Protein AF-A0A2S2CMK6-F1 (afdb_monomer_lite)

Radius of gyration: 18.96 Å; chains: 1; bounding box: 38×42×47 Å

Sequence (183 aa):
MLAEAFKRPALDGAEDALVLTSVFPCDSRPSQGEDAVATAPWASEWLRHAVAAARKQPALRVAQDVRTFADYMIEVVLLMDRHGHFQDDRDRQRVDALLERADKHRSAPSRAAAAERLLAAAGSPDAGRSDALAEALRPMRGDDSVVPALLGLAALPEGKRRARLHGMGMALLATSASGALNG

Structure (mmCIF, N/CA/C/O backbone):
data_AF-A0A2S2CMK6-F1
#
_entry.id   AF-A0A2S2CMK6-F1
#
loop_
_atom_site.group_PDB
_atom_site.id
_atom_site.type_symbol
_atom_site.label_atom_id
_atom_site.label_alt_id
_atom_site.label_comp_id
_atom_site.label_asym_id
_atom_site.label_entity_id
_atom_site.label_seq_id
_atom_site.pdbx_PDB_ins_code
_atom_site.Cartn_x
_atom_site.Cartn_y
_atom_site.Cartn_z
_atom_site.occupancy
_atom_site.B_iso_or_equiv
_atom_site.auth_seq_id
_atom_site.auth_comp_id
_atom_site.auth_asym_id
_atom_site.auth_atom_id
_atom_site.pdbx_PDB_model_num
ATOM 1 N N . MET A 1 1 ? -5.498 12.133 -9.314 1.00 57.41 1 MET A N 1
ATOM 2 C CA . MET A 1 1 ? -4.256 11.426 -8.929 1.00 57.41 1 MET A CA 1
ATOM 3 C C . MET A 1 1 ? -4.481 9.917 -8.924 1.00 57.41 1 MET A C 1
ATOM 5 O O . MET A 1 1 ? -3.927 9.252 -9.785 1.00 57.41 1 MET A O 1
ATOM 9 N N . LEU A 1 2 ? -5.372 9.408 -8.062 1.00 52.56 2 LEU A N 1
ATOM 10 C CA . LEU A 1 2 ? -5.688 7.975 -7.925 1.00 52.56 2 LEU A CA 1
ATOM 11 C C . LEU A 1 2 ? -6.190 7.306 -9.217 1.00 52.56 2 LEU A C 1
ATOM 13 O O . LEU A 1 2 ? -5.668 6.273 -9.613 1.00 52.56 2 LEU A O 1
ATOM 17 N N . ALA A 1 3 ? -7.145 7.923 -9.919 1.00 55.59 3 ALA A N 1
ATOM 18 C CA . ALA A 1 3 ? -7.752 7.336 -11.121 1.00 55.59 3 ALA A CA 1
ATOM 19 C C . ALA A 1 3 ? -6.759 7.072 -12.272 1.00 55.59 3 ALA A C 1
ATOM 21 O O . ALA A 1 3 ? -6.932 6.115 -13.016 1.00 55.59 3 ALA A O 1
ATOM 22 N N . GLU A 1 4 ? -5.710 7.890 -12.410 1.00 61.22 4 GLU A N 1
ATOM 23 C CA . GLU A 1 4 ? -4.658 7.668 -13.416 1.00 61.22 4 GLU A CA 1
ATOM 24 C C . GLU A 1 4 ? -3.646 6.605 -12.970 1.00 61.22 4 GLU A C 1
ATOM 26 O O . GLU A 1 4 ? -3.051 5.934 -13.805 1.00 61.22 4 GLU A O 1
ATOM 31 N N . ALA A 1 5 ? -3.474 6.410 -11.659 1.00 57.81 5 ALA A N 1
ATOM 32 C CA . ALA A 1 5 ? -2.584 5.382 -11.130 1.00 57.81 5 ALA A CA 1
ATOM 33 C C . ALA A 1 5 ? -3.125 3.971 -11.403 1.00 57.81 5 ALA A C 1
ATOM 35 O O . ALA A 1 5 ? -2.365 3.076 -11.758 1.00 57.81 5 ALA A O 1
ATOM 36 N N . PHE A 1 6 ? -4.448 3.797 -11.326 1.00 61.62 6 PHE A N 1
ATOM 37 C CA . PHE A 1 6 ? -5.126 2.526 -11.607 1.00 61.62 6 PHE A CA 1
ATOM 38 C C . PHE A 1 6 ? -5.151 2.123 -13.082 1.00 61.62 6 PHE A C 1
ATOM 40 O O . PHE A 1 6 ? -5.511 0.994 -13.397 1.00 61.62 6 PHE A O 1
ATOM 47 N N . LYS A 1 7 ? -4.767 3.020 -13.995 1.00 71.38 7 LYS A N 1
ATOM 48 C CA . LYS A 1 7 ? -4.613 2.687 -15.419 1.00 71.38 7 LYS A CA 1
ATOM 49 C C . LYS A 1 7 ? -3.274 2.021 -15.728 1.00 71.38 7 LYS A C 1
ATOM 51 O O . LYS A 1 7 ? -3.049 1.603 -16.861 1.00 71.38 7 LYS A O 1
ATOM 56 N N . ARG A 1 8 ? -2.367 1.969 -14.754 1.00 72.06 8 ARG A N 1
ATOM 57 C CA . ARG A 1 8 ? -1.027 1.408 -14.913 1.00 72.06 8 ARG A CA 1
ATOM 58 C C . ARG A 1 8 ? -1.007 -0.062 -14.509 1.00 72.06 8 ARG A C 1
ATOM 60 O O . ARG A 1 8 ? -1.865 -0.481 -13.730 1.00 72.06 8 ARG A O 1
ATOM 67 N N . PRO A 1 9 ? -0.016 -0.837 -14.983 1.00 85.06 9 PRO A N 1
ATOM 68 C CA . PRO A 1 9 ? 0.246 -2.152 -14.419 1.00 85.06 9 PRO A CA 1
ATOM 69 C C . PRO A 1 9 ? 0.374 -2.043 -12.896 1.00 85.06 9 PRO A C 1
ATOM 71 O O . PRO A 1 9 ? 1.069 -1.161 -12.388 1.00 85.06 9 PRO A O 1
ATOM 74 N N . ALA A 1 10 ? -0.334 -2.909 -12.167 1.00 85.38 10 ALA A N 1
ATOM 75 C CA . ALA A 1 10 ? -0.492 -2.779 -10.718 1.00 85.38 10 ALA A CA 1
ATOM 76 C C . ALA A 1 10 ? 0.851 -2.735 -9.975 1.00 85.38 10 ALA A C 1
ATOM 78 O O . ALA A 1 10 ? 1.008 -1.955 -9.037 1.00 85.38 10 ALA A O 1
ATOM 79 N N . LEU A 1 11 ? 1.822 -3.525 -10.441 1.00 89.12 11 LEU A N 1
ATOM 80 C CA . LEU A 1 11 ? 3.164 -3.595 -9.873 1.00 89.12 11 LEU A CA 1
ATOM 81 C C . LEU A 1 11 ? 3.925 -2.268 -10.029 1.00 89.12 11 LEU A C 1
ATOM 83 O O . LEU A 1 11 ? 4.412 -1.733 -9.037 1.00 89.12 11 LEU A O 1
ATOM 87 N N . ASP A 1 12 ? 3.918 -1.669 -11.226 1.00 89.31 12 ASP A N 1
ATOM 88 C CA . ASP A 1 12 ? 4.524 -0.347 -11.469 1.00 89.31 12 ASP A CA 1
ATOM 89 C C . ASP A 1 12 ? 3.851 0.745 -10.620 1.00 89.31 12 ASP A C 1
ATOM 91 O O . ASP A 1 12 ? 4.497 1.664 -10.116 1.00 89.31 12 ASP A O 1
ATOM 95 N N . GLY A 1 13 ? 2.525 0.663 -10.475 1.00 87.50 13 GLY A N 1
ATOM 96 C CA . GLY A 1 13 ? 1.755 1.605 -9.670 1.00 87.50 13 GLY A CA 1
ATOM 97 C C . GLY A 1 13 ? 2.064 1.498 -8.174 1.00 87.50 13 GLY A C 1
ATOM 98 O O . GLY A 1 13 ? 2.143 2.523 -7.498 1.00 87.50 13 GLY A O 1
ATOM 99 N N . ALA A 1 14 ? 2.266 0.284 -7.658 1.00 88.75 14 ALA A N 1
ATOM 100 C CA . ALA A 1 14 ? 2.631 0.054 -6.263 1.00 88.75 14 ALA A CA 1
ATOM 101 C C . ALA A 1 14 ? 4.073 0.485 -5.952 1.00 88.75 14 ALA A C 1
ATOM 103 O O . ALA A 1 14 ? 4.312 1.093 -4.907 1.00 88.75 14 ALA A O 1
ATOM 104 N N . GLU A 1 15 ? 5.017 0.238 -6.864 1.00 90.94 15 GLU A N 1
ATOM 105 C CA . GLU A 1 15 ? 6.403 0.708 -6.745 1.00 90.94 15 GLU A CA 1
ATOM 106 C C . GLU A 1 15 ? 6.457 2.243 -6.674 1.00 90.94 15 GLU A C 1
ATOM 108 O O . GLU A 1 15 ? 7.052 2.807 -5.752 1.00 90.94 15 GLU A O 1
ATOM 113 N N . ASP A 1 16 ? 5.755 2.930 -7.580 1.00 88.88 16 ASP A N 1
ATOM 114 C CA . ASP A 1 16 ? 5.683 4.393 -7.577 1.00 88.88 16 ASP A CA 1
ATOM 115 C C . ASP A 1 16 ? 4.947 4.940 -6.343 1.00 88.88 16 ASP A C 1
ATOM 117 O O . ASP A 1 16 ? 5.329 5.982 -5.802 1.00 88.88 16 ASP A O 1
ATOM 121 N N . ALA A 1 17 ? 3.927 4.235 -5.840 1.00 87.38 17 ALA A N 1
ATOM 122 C CA . ALA A 1 17 ? 3.251 4.607 -4.600 1.00 87.38 17 ALA A CA 1
ATOM 123 C C . ALA A 1 17 ? 4.187 4.508 -3.381 1.00 87.38 17 ALA A C 1
ATOM 125 O O . ALA A 1 17 ? 4.198 5.412 -2.544 1.00 87.38 17 ALA A O 1
ATOM 126 N N . LEU A 1 18 ? 5.027 3.471 -3.299 1.00 88.06 18 LEU A N 1
ATOM 127 C CA . LEU A 1 18 ? 6.047 3.369 -2.250 1.00 88.06 18 LEU A CA 1
ATOM 128 C C . LEU A 1 18 ? 7.093 4.480 -2.350 1.00 88.06 18 LEU A C 1
ATOM 130 O O . LEU A 1 18 ? 7.478 5.046 -1.324 1.00 88.06 18 LEU A O 1
ATOM 134 N N . VAL A 1 19 ? 7.517 4.850 -3.561 1.00 89.31 19 VAL A N 1
ATOM 135 C CA . VAL A 1 19 ? 8.403 6.007 -3.754 1.00 89.31 19 VAL A CA 1
ATOM 136 C C . VAL A 1 19 ? 7.757 7.272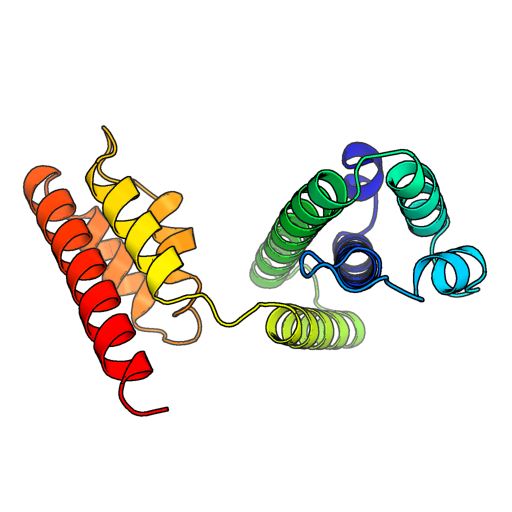 -3.193 1.00 89.31 19 VAL A C 1
ATOM 138 O O . VAL A 1 19 ? 8.409 7.998 -2.441 1.00 89.31 19 VAL A O 1
ATOM 141 N N . LEU A 1 20 ? 6.468 7.509 -3.463 1.00 86.94 20 LEU A N 1
ATOM 142 C CA . LEU A 1 20 ? 5.756 8.660 -2.904 1.00 86.94 20 LEU A CA 1
ATOM 143 C C . LEU A 1 20 ? 5.782 8.672 -1.369 1.00 86.94 20 LEU A C 1
ATOM 145 O O . LEU A 1 20 ? 5.964 9.744 -0.799 1.00 86.94 20 LEU A O 1
ATOM 149 N N . THR A 1 21 ? 5.679 7.524 -0.687 1.00 85.75 21 THR A N 1
ATOM 150 C CA . THR A 1 21 ? 5.760 7.487 0.793 1.00 85.75 21 THR A CA 1
ATOM 151 C C . THR A 1 21 ? 7.128 7.900 1.338 1.00 85.75 21 THR A C 1
ATOM 153 O O . THR A 1 21 ? 7.220 8.395 2.458 1.00 85.75 21 THR A O 1
ATOM 156 N N . SER A 1 22 ? 8.193 7.726 0.549 1.00 84.56 22 SER A N 1
ATOM 157 C CA . SER A 1 22 ? 9.541 8.194 0.900 1.00 84.56 22 SER A CA 1
ATOM 158 C C . SER A 1 22 ? 9.725 9.684 0.610 1.00 84.56 22 SER A C 1
ATOM 160 O O . SER A 1 22 ? 10.462 10.372 1.314 1.00 84.56 22 SER A O 1
ATOM 162 N N . VAL A 1 23 ? 9.059 10.183 -0.435 1.00 85.75 23 VAL A N 1
ATOM 163 C CA . VAL A 1 23 ? 9.070 11.600 -0.825 1.00 85.75 23 VAL A CA 1
ATOM 164 C C . VAL A 1 23 ? 8.197 12.442 0.104 1.00 85.75 23 VAL A C 1
ATOM 166 O O . VAL A 1 23 ? 8.552 13.576 0.388 1.00 85.75 23 VAL A O 1
ATOM 169 N N . PHE A 1 24 ? 7.095 11.898 0.617 1.00 81.69 24 PHE A N 1
ATOM 170 C CA . PHE A 1 24 ? 6.175 12.575 1.533 1.00 81.69 24 PHE A CA 1
ATOM 171 C C . PHE A 1 24 ? 6.011 11.759 2.825 1.00 81.69 24 PHE A C 1
ATOM 173 O O . PHE A 1 24 ? 4.977 11.112 3.018 1.00 81.69 24 PHE A O 1
ATOM 180 N N . PRO A 1 25 ? 7.029 11.740 3.706 1.00 78.12 25 PRO A N 1
ATOM 181 C CA . PRO A 1 25 ? 6.958 10.996 4.957 1.00 78.12 25 PRO A CA 1
ATOM 182 C C . PRO A 1 25 ? 5.933 11.616 5.919 1.00 78.12 25 PRO A C 1
ATOM 184 O O . PRO A 1 25 ? 5.779 12.834 5.990 1.00 78.12 25 PRO A O 1
ATOM 187 N N . CYS A 1 26 ? 5.251 10.771 6.700 1.00 67.81 26 CYS A N 1
ATOM 188 C CA . CYS A 1 26 ? 4.353 11.225 7.772 1.00 67.81 26 CYS A CA 1
ATOM 189 C C . CYS A 1 26 ? 5.109 11.860 8.946 1.00 67.81 26 CYS A C 1
ATOM 191 O O . CYS A 1 26 ? 4.551 12.688 9.665 1.00 67.81 26 CYS A O 1
ATOM 193 N N . ASP A 1 27 ? 6.369 11.476 9.138 1.00 64.56 27 ASP A N 1
ATOM 194 C CA . ASP A 1 27 ? 7.225 12.026 10.178 1.00 64.56 27 ASP A CA 1
ATOM 195 C C . ASP A 1 27 ? 7.770 13.359 9.665 1.00 64.56 27 ASP A C 1
ATOM 197 O O . ASP A 1 27 ? 8.359 13.395 8.589 1.00 64.56 27 ASP A O 1
ATOM 201 N N . SER A 1 28 ? 7.573 14.444 10.420 1.00 52.03 28 SER A N 1
ATOM 202 C CA . SER A 1 28 ? 7.774 15.861 10.052 1.00 52.03 28 SER A CA 1
ATOM 203 C C . SER A 1 28 ? 9.190 16.287 9.612 1.00 52.03 28 SER A C 1
ATOM 205 O O . SER A 1 28 ? 9.540 17.466 9.695 1.00 52.03 28 SER A O 1
ATOM 207 N N . ARG A 1 29 ? 10.049 15.359 9.188 1.00 55.44 29 ARG A N 1
ATOM 208 C CA . ARG A 1 29 ? 11.356 15.648 8.608 1.00 55.44 29 ARG A CA 1
ATOM 209 C C . ARG A 1 29 ? 11.176 16.114 7.162 1.00 55.44 29 ARG A C 1
ATOM 211 O O . ARG A 1 29 ? 10.485 15.447 6.395 1.00 55.44 29 ARG A O 1
ATOM 218 N N . PRO A 1 30 ? 11.820 17.222 6.765 1.00 50.84 30 PRO A N 1
ATOM 219 C CA . PRO A 1 30 ? 11.796 17.661 5.380 1.00 50.84 30 PRO A CA 1
ATOM 220 C C . PRO A 1 30 ? 12.443 16.593 4.495 1.00 50.84 30 PRO A C 1
ATOM 222 O O . PRO A 1 30 ? 13.568 16.152 4.744 1.00 50.84 30 PRO A O 1
ATOM 225 N N . SER A 1 31 ? 11.723 16.164 3.466 1.00 58.78 31 SER A N 1
ATOM 226 C CA . SER A 1 31 ? 12.196 15.197 2.488 1.00 58.78 31 SER A CA 1
ATOM 227 C C . SER A 1 31 ? 13.031 15.909 1.420 1.00 58.78 31 SER A C 1
ATOM 229 O O . SER A 1 31 ? 12.545 16.726 0.648 1.00 58.78 31 SER A O 1
ATOM 231 N N . GLN A 1 32 ? 14.317 15.565 1.317 1.00 58.84 32 GLN A N 1
ATOM 232 C CA . GLN A 1 32 ? 15.182 16.018 0.212 1.00 58.84 32 GLN A CA 1
ATOM 233 C C . GLN A 1 32 ? 14.885 15.289 -1.122 1.00 58.84 32 GLN A C 1
ATOM 235 O O . GLN A 1 32 ? 15.624 15.433 -2.091 1.00 58.84 32 GLN A O 1
ATOM 240 N N . GLY A 1 33 ? 13.826 14.470 -1.177 1.00 65.81 33 GLY A N 1
ATOM 241 C CA . GLY A 1 33 ? 13.549 13.547 -2.283 1.00 65.81 33 GLY A CA 1
ATOM 242 C C . GLY A 1 33 ? 12.665 14.096 -3.406 1.00 65.81 33 GLY A C 1
ATOM 243 O O . GLY A 1 33 ? 12.615 13.489 -4.473 1.00 65.81 33 GLY A O 1
ATOM 244 N N . GLU A 1 34 ? 11.973 15.221 -3.207 1.00 71.06 34 GLU A N 1
ATOM 245 C CA . GLU A 1 34 ? 11.004 15.743 -4.187 1.00 71.06 34 GLU A CA 1
ATOM 246 C C . GLU A 1 34 ? 11.662 16.149 -5.515 1.00 71.06 34 GLU A C 1
ATOM 248 O O . GLU A 1 34 ? 11.243 15.703 -6.587 1.00 71.06 34 GLU A O 1
ATOM 253 N N . ASP A 1 35 ? 12.729 16.951 -5.454 1.00 74.06 35 ASP A N 1
ATOM 254 C CA . ASP A 1 35 ? 13.439 17.427 -6.649 1.00 74.06 35 ASP A CA 1
ATOM 255 C C . ASP A 1 35 ? 14.262 16.307 -7.318 1.00 74.06 35 ASP A C 1
ATOM 257 O O . ASP A 1 35 ? 14.465 16.310 -8.538 1.00 74.06 35 ASP A O 1
ATOM 261 N N . ALA A 1 36 ? 14.663 15.293 -6.542 1.00 79.62 36 ALA A N 1
ATOM 262 C CA . ALA A 1 36 ? 15.316 14.092 -7.057 1.00 79.62 36 ALA A CA 1
ATOM 263 C C . ALA A 1 36 ? 14.367 13.258 -7.936 1.00 79.62 36 ALA A C 1
ATOM 265 O O . ALA A 1 36 ? 14.772 12.784 -8.994 1.00 79.62 36 ALA A O 1
ATOM 266 N N . VAL A 1 37 ? 13.093 13.114 -7.552 1.00 81.12 37 VAL A N 1
ATOM 267 C CA . VAL A 1 37 ? 12.100 12.379 -8.357 1.00 81.12 37 VAL A CA 1
ATOM 268 C C . VAL A 1 37 ? 11.673 13.170 -9.594 1.00 81.12 37 VAL A C 1
ATOM 270 O O . VAL A 1 37 ? 11.487 12.587 -10.661 1.00 81.12 37 VAL A O 1
ATOM 273 N N . ALA A 1 38 ? 11.572 14.497 -9.491 1.00 78.88 38 ALA A N 1
ATOM 274 C CA . ALA A 1 38 ? 11.211 15.354 -10.622 1.00 78.88 38 ALA A CA 1
ATOM 275 C C . ALA A 1 38 ? 12.207 15.261 -11.795 1.00 78.88 38 ALA A C 1
ATOM 277 O O . ALA A 1 38 ? 11.806 15.375 -12.954 1.00 78.88 38 ALA A O 1
ATOM 278 N N . THR A 1 39 ? 13.488 15.031 -11.499 1.00 78.94 39 THR A N 1
ATOM 279 C CA . THR A 1 39 ? 14.579 14.991 -12.489 1.00 78.94 39 THR A CA 1
ATOM 280 C C . THR A 1 39 ? 15.074 13.578 -12.801 1.00 78.94 39 THR A C 1
ATOM 282 O O . THR A 1 39 ? 15.833 13.381 -13.751 1.00 78.94 39 THR A O 1
ATOM 285 N N . ALA A 1 40 ? 14.621 12.574 -12.048 1.00 80.38 40 ALA A N 1
ATOM 286 C CA . ALA A 1 40 ? 15.048 11.197 -12.215 1.00 80.38 40 ALA A CA 1
ATOM 287 C C . ALA A 1 40 ? 14.612 10.608 -13.574 1.00 80.38 40 ALA A C 1
ATOM 289 O O . ALA A 1 40 ? 13.414 10.592 -13.886 1.00 80.38 40 ALA A O 1
ATOM 290 N N . PRO A 1 41 ? 15.538 10.022 -14.359 1.00 82.19 41 PRO A N 1
ATOM 291 C CA . PRO A 1 41 ? 15.205 9.375 -15.629 1.00 82.19 41 PRO A CA 1
ATOM 292 C C . PRO A 1 41 ? 14.361 8.106 -15.444 1.00 82.19 41 PRO A C 1
ATOM 294 O O . PRO A 1 41 ? 13.616 7.740 -16.346 1.00 82.19 41 PRO A O 1
ATOM 297 N N . TRP A 1 42 ? 14.436 7.469 -14.271 1.00 81.31 42 TRP A N 1
ATOM 298 C CA . TRP A 1 42 ? 13.636 6.293 -13.915 1.00 81.31 42 TRP A CA 1
ATOM 299 C C . TRP A 1 42 ? 12.212 6.639 -13.458 1.00 81.31 42 TRP A C 1
ATOM 301 O O . TRP A 1 42 ? 11.352 5.762 -13.449 1.00 81.31 42 TRP A O 1
ATOM 311 N N . ALA A 1 43 ? 11.948 7.891 -13.068 1.00 83.19 43 ALA A N 1
ATOM 312 C CA . ALA A 1 43 ? 10.635 8.285 -12.577 1.00 83.19 43 ALA A CA 1
ATOM 313 C C . ALA A 1 43 ? 9.633 8.345 -13.732 1.00 83.19 43 ALA A C 1
ATOM 315 O O . ALA A 1 43 ? 9.860 9.028 -14.735 1.00 83.19 43 ALA A O 1
ATOM 316 N N . SER A 1 44 ? 8.505 7.657 -13.575 1.00 82.62 44 SER A N 1
ATOM 317 C CA . SER A 1 44 ? 7.425 7.706 -14.554 1.00 82.62 44 SER A CA 1
ATOM 318 C C . SER A 1 44 ? 6.849 9.123 -14.680 1.00 82.62 44 SER A C 1
ATOM 320 O O . SER A 1 44 ? 6.884 9.924 -13.742 1.00 82.62 44 SER A O 1
ATOM 322 N N . GLU A 1 45 ? 6.268 9.442 -15.838 1.00 85.25 45 GLU A N 1
ATOM 323 C CA . GLU A 1 45 ? 5.587 10.726 -16.047 1.00 85.25 45 GLU A CA 1
ATOM 324 C C . GLU A 1 45 ? 4.458 10.940 -15.027 1.00 85.25 45 GLU A C 1
ATOM 326 O O . GLU A 1 45 ? 4.294 12.034 -14.483 1.00 85.25 45 GLU A O 1
ATOM 331 N N . TRP A 1 46 ? 3.730 9.869 -14.697 1.00 86.31 46 TRP A N 1
ATOM 332 C CA . TRP A 1 46 ? 2.711 9.899 -13.654 1.00 86.31 46 TRP A CA 1
ATOM 333 C C . TRP A 1 46 ? 3.304 10.260 -12.288 1.00 86.31 46 TRP A C 1
ATOM 335 O O . TRP A 1 46 ? 2.766 11.136 -11.614 1.00 86.31 46 TRP A O 1
ATOM 345 N N . LEU A 1 47 ? 4.419 9.635 -11.892 1.00 85.38 47 LEU A N 1
ATOM 346 C CA . LEU A 1 47 ? 5.067 9.890 -10.605 1.00 85.38 47 LEU A CA 1
ATOM 347 C C . LEU A 1 47 ? 5.543 11.346 -10.505 1.00 85.38 47 LEU A C 1
ATOM 349 O O . LEU A 1 47 ? 5.291 12.007 -9.498 1.00 85.38 47 LEU A O 1
ATOM 353 N N . ARG A 1 48 ? 6.150 11.884 -11.572 1.00 85.94 48 ARG A N 1
ATOM 354 C CA . ARG A 1 48 ? 6.556 13.300 -11.635 1.00 85.94 48 ARG A CA 1
ATOM 355 C C . ARG A 1 48 ? 5.356 14.240 -11.481 1.00 85.94 48 ARG A C 1
ATOM 357 O O . ARG A 1 48 ? 5.414 15.186 -10.695 1.00 85.94 48 ARG A O 1
ATOM 364 N N . HIS A 1 49 ? 4.249 13.964 -12.175 1.00 86.56 49 HIS A N 1
ATOM 365 C CA . HIS A 1 49 ? 3.015 14.740 -12.034 1.00 86.56 49 HIS A CA 1
ATOM 366 C C . HIS A 1 49 ? 2.390 14.619 -10.637 1.00 86.56 49 HIS A C 1
ATOM 368 O O . HIS A 1 49 ? 1.909 15.618 -10.100 1.00 86.56 49 HIS A O 1
ATOM 374 N N . ALA A 1 50 ? 2.412 13.430 -10.028 1.00 84.94 50 ALA A N 1
ATOM 375 C CA . ALA A 1 50 ? 1.903 13.201 -8.679 1.00 84.94 50 ALA A CA 1
ATOM 376 C C . ALA A 1 50 ? 2.693 14.011 -7.640 1.00 84.94 50 ALA A C 1
ATOM 378 O O . ALA A 1 50 ? 2.079 14.718 -6.841 1.00 84.94 50 ALA A O 1
ATOM 379 N N . VAL A 1 51 ? 4.031 14.006 -7.715 1.00 86.44 51 VAL A N 1
ATOM 380 C CA . VAL A 1 51 ? 4.901 14.839 -6.864 1.00 86.44 51 VAL A CA 1
ATOM 381 C C . VAL A 1 51 ? 4.603 16.327 -7.070 1.00 86.44 51 VAL A C 1
ATOM 383 O O . VAL A 1 51 ? 4.367 17.050 -6.104 1.00 86.44 51 VAL A O 1
ATOM 386 N N . ALA A 1 52 ? 4.527 16.798 -8.319 1.00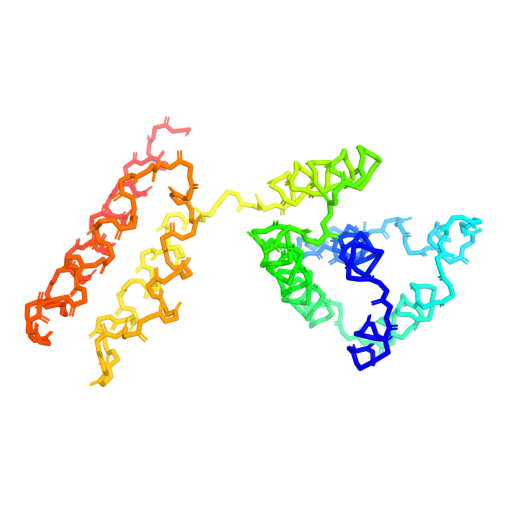 85.94 52 ALA A N 1
ATOM 387 C CA . ALA A 1 52 ? 4.238 18.203 -8.617 1.00 85.94 52 ALA A CA 1
ATOM 388 C C . ALA A 1 52 ? 2.852 18.660 -8.115 1.00 85.94 52 ALA A C 1
ATOM 390 O O . ALA A 1 52 ? 2.687 19.808 -7.694 1.00 85.94 52 ALA A O 1
ATOM 391 N N . ALA A 1 53 ? 1.848 17.779 -8.152 1.00 83.69 53 ALA A N 1
ATOM 392 C CA . ALA A 1 53 ? 0.512 18.054 -7.628 1.00 83.69 53 ALA A CA 1
ATOM 393 C C . ALA A 1 53 ? 0.471 18.031 -6.091 1.00 83.69 53 ALA A C 1
ATOM 395 O O . ALA A 1 53 ? -0.202 18.866 -5.484 1.00 83.69 53 ALA A O 1
ATOM 396 N N . ALA A 1 54 ? 1.195 17.101 -5.468 1.00 82.69 54 ALA A N 1
ATOM 397 C CA . ALA A 1 54 ? 1.307 16.967 -4.020 1.00 82.69 54 ALA A CA 1
ATOM 398 C C . ALA A 1 54 ? 1.987 18.188 -3.374 1.00 82.69 54 ALA A C 1
ATOM 400 O O . ALA A 1 54 ? 1.504 18.685 -2.361 1.00 82.69 54 ALA A O 1
ATOM 401 N N . ARG A 1 55 ? 3.003 18.775 -4.027 1.00 81.62 55 ARG A N 1
ATOM 402 C CA . ARG A 1 55 ? 3.678 20.018 -3.586 1.00 81.62 55 ARG A CA 1
ATOM 403 C C . ARG A 1 55 ? 2.751 21.217 -3.378 1.00 81.62 55 ARG A C 1
ATOM 405 O O . ARG A 1 55 ? 3.096 22.149 -2.660 1.00 81.62 55 ARG A O 1
ATOM 412 N N . LYS A 1 56 ? 1.584 21.229 -4.026 1.00 82.75 56 LYS A N 1
ATOM 413 C CA . LYS A 1 56 ? 0.606 22.327 -3.936 1.00 82.75 56 LYS A CA 1
ATOM 414 C C . LYS A 1 56 ? -0.364 22.170 -2.761 1.00 82.75 56 LYS A C 1
ATOM 416 O O . LYS A 1 56 ? -1.262 22.994 -2.610 1.00 82.75 56 LYS A O 1
ATOM 421 N N . GLN A 1 57 ? -0.238 21.104 -1.974 1.00 77.06 57 GLN A N 1
ATOM 422 C CA . GLN A 1 57 ? -1.173 20.737 -0.915 1.00 77.06 57 GLN A CA 1
ATOM 423 C C . GLN A 1 57 ? -0.497 20.741 0.468 1.00 77.06 57 GLN A C 1
ATOM 425 O O . GLN A 1 57 ? 0.729 20.701 0.558 1.00 77.06 57 GLN A O 1
ATOM 430 N N . PRO A 1 58 ? -1.272 20.778 1.569 1.00 74.62 58 PRO A N 1
ATOM 431 C CA . PRO A 1 58 ? -0.716 20.712 2.919 1.00 74.62 58 PRO A CA 1
ATOM 432 C C . PRO A 1 58 ? 0.034 19.394 3.171 1.00 74.62 58 PRO A C 1
ATOM 434 O O . PRO A 1 58 ? -0.545 18.318 3.020 1.00 74.62 58 PRO A O 1
ATOM 437 N N . ALA A 1 59 ? 1.289 19.482 3.623 1.00 71.94 59 ALA A N 1
ATOM 438 C CA . ALA A 1 59 ? 2.202 18.340 3.757 1.00 71.94 59 ALA A CA 1
ATOM 439 C C . ALA A 1 59 ? 1.635 17.175 4.589 1.00 71.94 59 ALA A C 1
ATOM 441 O O . ALA A 1 59 ? 1.721 16.024 4.171 1.00 71.94 59 ALA A O 1
ATOM 442 N N . LEU A 1 60 ? 0.987 17.465 5.725 1.00 67.50 60 LEU A N 1
ATOM 443 C CA . LEU A 1 60 ? 0.407 16.429 6.590 1.00 67.50 60 LEU A CA 1
ATOM 444 C C . LEU A 1 60 ? -0.711 15.640 5.889 1.00 67.50 60 LEU A C 1
ATOM 446 O O . LEU A 1 60 ? -0.785 14.421 6.017 1.00 67.50 60 LEU A O 1
ATOM 450 N N . ARG A 1 61 ? -1.564 16.333 5.125 1.00 72.44 61 ARG A N 1
ATOM 451 C CA . ARG A 1 61 ? -2.652 15.705 4.365 1.00 72.44 61 ARG A CA 1
ATOM 452 C C . ARG A 1 61 ? -2.095 14.841 3.239 1.00 72.44 61 ARG A C 1
ATOM 454 O O . ARG A 1 61 ? -2.523 13.708 3.070 1.00 72.44 61 ARG A O 1
ATOM 461 N N . VAL A 1 62 ? -1.112 15.363 2.509 1.00 76.56 62 VAL A N 1
ATOM 462 C CA . VAL A 1 62 ? -0.432 14.630 1.434 1.00 76.56 62 VAL A CA 1
ATOM 463 C C . VAL A 1 62 ? 0.201 13.352 1.966 1.00 76.56 62 VAL A C 1
ATOM 465 O O . VAL A 1 62 ? 0.000 12.300 1.371 1.00 76.56 62 VAL A O 1
ATOM 468 N N . ALA A 1 63 ? 0.921 13.422 3.087 1.00 76.31 63 ALA A N 1
ATOM 469 C CA . ALA A 1 63 ? 1.566 12.254 3.675 1.00 76.31 63 ALA A CA 1
ATOM 470 C C . ALA A 1 63 ? 0.546 11.160 4.045 1.00 76.31 63 ALA A C 1
ATOM 472 O O . ALA A 1 63 ? 0.750 9.990 3.725 1.00 76.31 63 ALA A O 1
ATOM 473 N N . GLN A 1 64 ? -0.594 11.536 4.640 1.00 72.19 64 GLN A N 1
ATOM 474 C CA . GLN A 1 64 ? -1.682 10.603 4.965 1.00 72.19 64 GLN A CA 1
ATOM 475 C C . GLN A 1 64 ? -2.336 9.992 3.715 1.00 72.19 64 GLN A C 1
ATOM 477 O O . GLN A 1 64 ? -2.539 8.775 3.654 1.00 72.19 64 GLN A O 1
ATOM 482 N N . ASP A 1 65 ? -2.636 10.815 2.708 1.00 74.38 65 ASP A N 1
ATOM 483 C CA . ASP A 1 65 ? -3.272 10.379 1.461 1.00 74.38 65 ASP A CA 1
ATOM 484 C C . ASP A 1 65 ? -2.345 9.439 0.669 1.00 74.38 65 ASP A C 1
ATOM 486 O O . ASP A 1 65 ? -2.769 8.381 0.202 1.00 74.38 65 ASP A O 1
ATOM 490 N N . VAL A 1 66 ? -1.058 9.785 0.568 1.00 80.38 66 VAL A N 1
ATOM 491 C CA . VAL A 1 66 ? -0.018 8.971 -0.079 1.00 80.38 66 VAL A CA 1
ATOM 492 C C . VAL A 1 66 ? 0.177 7.647 0.648 1.00 80.38 66 VAL A C 1
ATOM 494 O O . VAL A 1 66 ? 0.306 6.607 0.002 1.00 80.38 66 VAL A O 1
ATOM 497 N N . ARG A 1 67 ? 0.160 7.661 1.985 1.00 81.25 67 ARG A N 1
ATOM 498 C CA . ARG A 1 67 ? 0.285 6.443 2.785 1.00 81.25 67 ARG A CA 1
ATOM 499 C C . ARG A 1 67 ? -0.867 5.481 2.528 1.00 81.25 67 ARG A C 1
ATOM 501 O O . ARG A 1 67 ? -0.637 4.323 2.196 1.00 81.25 67 ARG A O 1
ATOM 508 N N . THR A 1 68 ? -2.089 5.996 2.614 1.00 75.81 68 THR A N 1
ATOM 509 C CA . THR A 1 68 ? -3.315 5.231 2.355 1.00 75.81 68 THR A CA 1
ATOM 510 C C . THR A 1 68 ? -3.319 4.670 0.934 1.00 75.81 68 THR A C 1
ATOM 512 O O . THR A 1 68 ? -3.679 3.516 0.710 1.00 75.81 68 THR A O 1
ATOM 515 N N . PHE A 1 69 ? -2.875 5.470 -0.036 1.00 78.88 69 PHE A N 1
ATOM 516 C CA . PHE A 1 69 ? -2.765 5.041 -1.421 1.00 78.88 69 PHE A CA 1
ATOM 517 C C . PHE A 1 69 ? -1.745 3.910 -1.615 1.00 78.88 69 PHE A C 1
ATOM 519 O O . PHE A 1 69 ? -2.052 2.926 -2.287 1.00 78.88 69 PHE A O 1
ATOM 526 N N . ALA A 1 70 ? -0.558 4.013 -1.014 1.00 83.94 70 ALA A N 1
ATOM 527 C CA . ALA A 1 70 ? 0.455 2.965 -1.098 1.00 83.94 70 ALA A CA 1
ATOM 528 C C . ALA A 1 70 ? -0.030 1.651 -0.472 1.00 83.94 70 ALA A C 1
ATOM 530 O O . ALA A 1 70 ? 0.100 0.600 -1.098 1.00 83.94 70 ALA A O 1
ATOM 531 N N . ASP A 1 71 ? -0.668 1.714 0.701 1.00 81.00 71 ASP A N 1
ATOM 532 C CA . ASP A 1 71 ? -1.245 0.535 1.357 1.00 81.00 71 ASP A CA 1
ATOM 533 C C . ASP A 1 71 ? -2.316 -0.145 0.482 1.00 81.00 71 ASP A C 1
ATOM 535 O O . ASP A 1 71 ? -2.372 -1.378 0.426 1.00 81.00 71 ASP A O 1
ATOM 539 N N . TYR A 1 72 ? -3.122 0.641 -0.244 1.00 78.94 72 TYR A N 1
ATOM 540 C CA . TYR A 1 72 ? -4.104 0.124 -1.200 1.00 78.94 72 TYR A CA 1
ATOM 541 C C . TYR A 1 72 ? -3.438 -0.576 -2.390 1.00 78.94 72 TYR A C 1
ATOM 543 O O . TYR A 1 72 ? -3.800 -1.702 -2.726 1.00 78.94 72 TYR A O 1
ATOM 551 N N . MET A 1 73 ? -2.445 0.057 -3.019 1.00 81.81 73 MET A N 1
ATOM 552 C CA . MET A 1 73 ? -1.756 -0.520 -4.179 1.00 81.81 73 MET A CA 1
ATOM 553 C C . MET A 1 73 ? -1.014 -1.815 -3.833 1.00 81.81 73 MET A C 1
ATOM 555 O O . MET A 1 73 ? -1.018 -2.752 -4.628 1.00 81.81 73 MET A O 1
ATOM 559 N N . ILE A 1 74 ? -0.435 -1.900 -2.633 1.00 84.88 74 ILE A N 1
ATOM 560 C CA . ILE A 1 74 ? 0.200 -3.126 -2.138 1.00 84.88 74 ILE A CA 1
ATOM 561 C C . ILE A 1 74 ? -0.829 -4.251 -1.974 1.00 84.88 74 ILE A C 1
ATOM 563 O O . ILE A 1 74 ? -0.551 -5.378 -2.375 1.00 84.88 74 ILE A O 1
ATOM 567 N N . GLU A 1 75 ? -2.026 -3.980 -1.437 1.00 78.44 75 GLU A N 1
ATOM 568 C CA . GLU A 1 75 ? -3.073 -5.014 -1.362 1.00 78.44 75 GLU A CA 1
ATOM 569 C C . GLU A 1 75 ? -3.554 -5.459 -2.746 1.00 78.44 75 GLU A C 1
ATOM 571 O O . GLU A 1 75 ? -3.810 -6.646 -2.935 1.00 78.44 75 GLU A O 1
ATOM 576 N N . VAL A 1 76 ? -3.629 -4.552 -3.728 1.00 80.12 76 VAL A N 1
ATOM 577 C CA . VAL A 1 76 ? -3.941 -4.931 -5.116 1.00 80.12 76 VAL A CA 1
ATOM 578 C C . VAL A 1 76 ? -2.887 -5.898 -5.658 1.00 80.12 76 VAL A C 1
ATOM 580 O O . VAL A 1 76 ? -3.250 -6.939 -6.203 1.00 80.12 76 VAL A O 1
ATOM 583 N N . VAL A 1 77 ? -1.596 -5.604 -5.468 1.00 83.81 77 VAL A N 1
ATOM 584 C CA . VAL A 1 77 ? -0.503 -6.495 -5.894 1.00 83.81 77 VAL A CA 1
ATOM 585 C C . VAL A 1 77 ? -0.574 -7.840 -5.172 1.00 83.81 77 VAL A C 1
ATOM 587 O O . VAL A 1 77 ? -0.521 -8.871 -5.830 1.00 83.81 77 V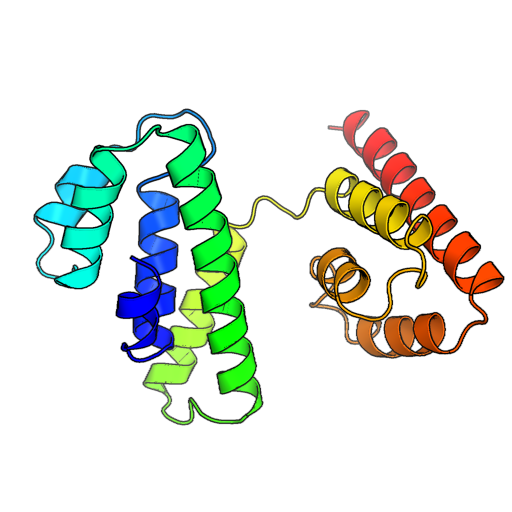AL A O 1
ATOM 590 N N . LEU A 1 78 ? -0.782 -7.862 -3.854 1.00 82.56 78 LEU A N 1
ATOM 591 C CA . LEU A 1 78 ? -0.924 -9.108 -3.087 1.00 82.56 78 LEU A CA 1
ATOM 592 C C . LEU A 1 78 ? -2.112 -9.961 -3.549 1.00 82.56 78 LEU A C 1
ATOM 594 O O . LEU A 1 78 ? -2.021 -11.188 -3.602 1.00 82.56 78 LEU A O 1
ATOM 598 N N . LEU A 1 79 ? -3.239 -9.325 -3.876 1.00 78.19 79 LEU A N 1
ATOM 599 C CA . LEU A 1 79 ? -4.405 -10.023 -4.405 1.00 78.19 79 LEU A CA 1
ATOM 600 C C . LEU A 1 79 ? -4.096 -10.626 -5.781 1.00 78.19 79 LEU A C 1
ATOM 602 O O . LEU A 1 79 ? -4.404 -11.790 -6.025 1.00 78.19 79 LEU A O 1
ATOM 606 N N . MET A 1 80 ? -3.463 -9.853 -6.662 1.00 80.62 80 MET A N 1
ATOM 607 C CA . MET A 1 80 ? -3.067 -10.312 -7.993 1.00 80.62 80 MET A CA 1
ATOM 608 C C . MET A 1 80 ? -2.033 -11.445 -7.933 1.00 80.62 80 MET A C 1
ATOM 610 O O . MET A 1 80 ? -2.159 -12.428 -8.662 1.00 80.62 80 MET A O 1
ATOM 614 N N . ASP A 1 81 ? -1.061 -11.355 -7.030 1.00 81.31 81 ASP A N 1
ATOM 615 C CA . ASP A 1 81 ? -0.060 -12.396 -6.801 1.00 81.31 81 ASP A CA 1
ATOM 616 C C . ASP A 1 81 ? -0.705 -13.713 -6.350 1.00 81.31 81 ASP A C 1
ATOM 618 O O . ASP A 1 81 ? -0.500 -14.757 -6.968 1.00 81.31 81 ASP A O 1
ATOM 622 N N . ARG A 1 82 ? -1.624 -13.649 -5.375 1.00 81.19 82 ARG A N 1
ATOM 623 C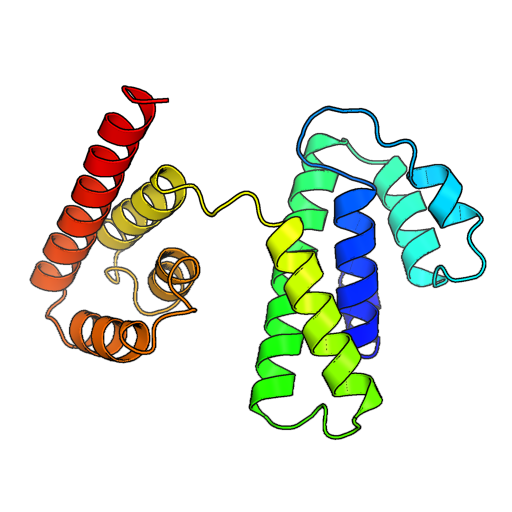 CA . ARG A 1 82 ? -2.400 -14.813 -4.912 1.00 81.19 82 ARG A CA 1
ATOM 624 C C . ARG A 1 82 ? -3.191 -15.492 -6.032 1.00 81.19 82 ARG A C 1
ATOM 626 O O . ARG A 1 82 ? -3.407 -16.702 -5.984 1.00 81.19 82 ARG A O 1
ATOM 633 N N . HIS A 1 83 ? -3.651 -14.724 -7.015 1.00 81.50 83 HIS A N 1
ATOM 634 C CA . HIS A 1 83 ? -4.380 -15.238 -8.174 1.00 81.50 83 HIS A CA 1
ATOM 635 C C . HIS A 1 83 ? -3.468 -15.622 -9.350 1.00 81.50 83 HIS A C 1
ATOM 637 O O . HIS A 1 83 ? -3.963 -15.992 -10.413 1.00 81.50 83 HIS A O 1
ATOM 643 N N . GLY A 1 84 ? -2.146 -15.599 -9.157 1.00 80.56 84 GLY A N 1
ATOM 644 C CA . GLY A 1 84 ? -1.173 -16.077 -10.130 1.00 80.56 84 GLY A CA 1
ATOM 645 C C . GLY A 1 84 ? -0.984 -15.139 -11.317 1.00 80.56 84 GLY A C 1
ATOM 646 O O . GLY A 1 84 ? -0.692 -15.614 -12.412 1.00 80.56 84 GLY A O 1
ATOM 647 N N . HIS A 1 85 ? -1.163 -13.828 -11.128 1.00 80.75 85 HIS A N 1
ATOM 648 C CA . HIS A 1 85 ? -0.953 -12.835 -12.187 1.00 80.75 85 HIS A CA 1
ATOM 649 C C . HIS A 1 85 ? 0.527 -12.480 -12.420 1.00 80.75 85 HIS A C 1
ATOM 651 O O . HIS A 1 85 ? 0.839 -11.920 -13.467 1.00 80.75 85 HIS A O 1
ATOM 657 N N . PHE A 1 86 ? 1.433 -12.826 -11.497 1.00 88.06 86 PHE A N 1
ATOM 658 C CA . PHE A 1 86 ? 2.877 -12.573 -11.605 1.00 88.06 86 PHE A CA 1
ATOM 659 C C . PHE A 1 86 ? 3.651 -13.888 -11.753 1.00 88.06 86 PHE A C 1
ATOM 661 O O . PHE A 1 86 ? 4.259 -14.405 -10.818 1.00 88.06 86 PHE A O 1
ATOM 668 N N . GLN A 1 87 ? 3.582 -14.487 -12.943 1.00 81.88 87 GLN A N 1
ATOM 669 C CA . GLN A 1 87 ? 4.206 -15.793 -13.189 1.00 81.88 87 GLN A CA 1
ATOM 670 C C . GLN A 1 87 ? 5.651 -15.691 -13.669 1.00 81.88 87 GLN A C 1
ATOM 672 O O . GLN A 1 87 ? 6.391 -16.660 -13.514 1.00 81.88 87 GLN A O 1
ATOM 677 N N . ASP A 1 88 ? 6.063 -14.544 -14.201 1.00 92.19 88 ASP A N 1
ATOM 678 C CA . ASP A 1 88 ? 7.426 -14.322 -14.668 1.00 92.19 88 ASP A CA 1
ATOM 679 C C . ASP A 1 88 ? 8.388 -14.147 -13.487 1.00 92.19 88 ASP A C 1
ATOM 681 O O . ASP A 1 88 ? 8.099 -13.409 -12.544 1.00 92.19 88 ASP A O 1
ATOM 685 N N . ASP A 1 89 ? 9.569 -14.774 -13.545 1.00 90.94 89 ASP A N 1
ATOM 686 C CA . ASP A 1 89 ? 10.563 -14.716 -12.457 1.00 90.94 89 ASP A CA 1
ATOM 687 C C . ASP A 1 89 ? 10.962 -13.277 -12.102 1.00 90.94 89 ASP A C 1
ATOM 689 O O . ASP A 1 89 ? 11.202 -12.951 -10.939 1.00 90.94 89 ASP A O 1
ATOM 693 N N . ARG A 1 90 ? 10.986 -12.392 -13.105 1.00 92.56 90 ARG A N 1
ATOM 694 C CA . ARG A 1 90 ? 11.249 -10.964 -12.913 1.00 92.56 90 ARG A CA 1
ATOM 695 C C . ARG A 1 90 ? 10.155 -10.287 -12.091 1.00 92.56 90 ARG A C 1
ATOM 697 O O . ARG A 1 90 ? 10.473 -9.468 -11.234 1.00 92.56 90 ARG A O 1
ATOM 704 N N . ASP A 1 91 ? 8.892 -10.599 -12.353 1.00 90.81 91 ASP A N 1
ATOM 705 C CA . ASP A 1 91 ? 7.781 -9.990 -11.628 1.00 90.81 91 ASP A CA 1
ATOM 706 C C . ASP A 1 91 ? 7.690 -10.537 -10.206 1.00 90.81 91 ASP A C 1
ATOM 708 O O . ASP A 1 91 ? 7.497 -9.753 -9.284 1.00 90.81 91 ASP A O 1
ATOM 712 N N . ARG A 1 92 ? 7.964 -11.830 -9.992 1.00 89.94 92 ARG A N 1
ATOM 713 C CA . ARG A 1 92 ? 8.063 -12.401 -8.637 1.00 89.94 92 ARG A CA 1
ATOM 714 C C . ARG A 1 92 ? 9.141 -11.710 -7.802 1.00 89.94 92 ARG A C 1
ATOM 716 O O . ARG A 1 92 ? 8.862 -11.260 -6.698 1.00 89.94 92 ARG A O 1
ATOM 723 N N . GLN A 1 93 ? 10.340 -11.520 -8.362 1.00 93.44 93 GLN A N 1
ATOM 724 C CA . GLN A 1 93 ? 11.419 -10.787 -7.682 1.00 93.44 93 GLN A CA 1
ATOM 725 C C . GLN A 1 93 ? 11.025 -9.345 -7.341 1.00 93.44 93 GLN A C 1
ATOM 727 O O . GLN A 1 93 ? 11.396 -8.823 -6.289 1.00 93.44 93 GLN A O 1
ATOM 732 N N . ARG A 1 94 ? 10.281 -8.683 -8.230 1.00 93.81 94 ARG A N 1
ATOM 733 C CA . ARG A 1 94 ? 9.775 -7.328 -7.990 1.00 93.81 94 ARG A CA 1
ATOM 734 C C . ARG A 1 94 ? 8.706 -7.300 -6.905 1.00 93.81 94 ARG A C 1
ATOM 736 O O . ARG A 1 94 ? 8.735 -6.388 -6.087 1.00 93.81 94 ARG A O 1
ATOM 743 N N . VAL A 1 95 ? 7.806 -8.284 -6.862 1.00 90.06 95 VAL A N 1
ATOM 744 C CA . VAL A 1 95 ? 6.818 -8.439 -5.783 1.00 90.06 95 VAL A CA 1
ATOM 745 C C . VAL A 1 95 ? 7.528 -8.644 -4.445 1.00 90.06 95 VAL A C 1
ATOM 747 O O . VAL A 1 95 ? 7.245 -7.908 -3.503 1.00 90.06 95 VAL A O 1
ATOM 750 N N . ASP A 1 96 ? 8.508 -9.544 -4.369 1.00 88.38 96 ASP A N 1
ATOM 751 C CA . ASP A 1 96 ? 9.282 -9.776 -3.143 1.00 88.38 96 ASP A CA 1
ATOM 752 C C . ASP A 1 96 ? 9.985 -8.495 -2.667 1.00 88.38 96 ASP A C 1
ATOM 754 O O . ASP A 1 96 ? 9.859 -8.094 -1.507 1.00 88.38 96 ASP A O 1
ATOM 758 N N . ALA A 1 97 ? 10.665 -7.792 -3.580 1.00 90.44 97 ALA A N 1
ATOM 759 C CA . ALA A 1 97 ? 11.338 -6.532 -3.274 1.00 90.44 97 ALA A CA 1
ATOM 760 C C . ALA A 1 97 ? 10.354 -5.423 -2.859 1.00 90.44 97 ALA A C 1
ATOM 762 O O . ALA A 1 97 ? 10.659 -4.618 -1.972 1.00 90.44 97 ALA A O 1
ATOM 763 N N . LEU A 1 98 ? 9.173 -5.367 -3.485 1.00 90.69 98 LEU A N 1
ATOM 764 C CA . LEU A 1 98 ? 8.101 -4.439 -3.132 1.00 90.69 98 LEU A CA 1
ATOM 765 C C . LEU A 1 98 ? 7.627 -4.693 -1.699 1.00 90.69 98 LEU A C 1
ATOM 767 O O . LEU A 1 98 ? 7.511 -3.742 -0.927 1.00 90.69 98 LEU A O 1
ATOM 771 N N . LEU A 1 99 ? 7.380 -5.953 -1.334 1.00 85.69 99 LEU A N 1
ATOM 772 C CA . LEU A 1 99 ? 6.914 -6.333 -0.000 1.00 85.69 99 LEU A CA 1
ATOM 773 C C . LEU A 1 99 ? 7.976 -6.075 1.068 1.00 85.69 99 LEU A C 1
ATOM 775 O O . LEU A 1 99 ? 7.666 -5.474 2.095 1.00 85.69 99 LEU A O 1
ATOM 779 N N . GLU A 1 100 ? 9.237 -6.414 0.799 1.00 84.94 100 GLU A N 1
ATOM 780 C CA . GLU A 1 100 ? 10.348 -6.113 1.707 1.00 84.94 100 GLU A CA 1
ATOM 781 C C . GLU A 1 100 ? 10.461 -4.601 1.965 1.00 84.94 100 GLU A C 1
ATOM 783 O O . GLU A 1 100 ? 10.657 -4.143 3.096 1.00 84.94 100 GLU A O 1
ATOM 788 N N . ARG A 1 101 ? 10.313 -3.790 0.912 1.00 83.06 101 ARG A N 1
ATOM 789 C CA . ARG A 1 101 ? 10.365 -2.330 1.013 1.00 83.06 101 ARG A CA 1
ATOM 790 C C . ARG A 1 101 ? 9.138 -1.772 1.730 1.00 83.06 101 ARG A C 1
ATOM 792 O O . ARG A 1 101 ? 9.281 -0.875 2.560 1.00 83.06 101 ARG A O 1
ATOM 799 N N . ALA A 1 102 ? 7.955 -2.316 1.457 1.00 81.69 102 ALA A N 1
ATOM 800 C CA . ALA A 1 102 ? 6.726 -1.965 2.154 1.00 81.69 102 ALA A CA 1
ATOM 801 C C . ALA A 1 102 ? 6.834 -2.237 3.655 1.00 81.69 102 ALA A C 1
ATOM 803 O O . ALA A 1 102 ? 6.479 -1.363 4.441 1.00 81.69 102 ALA A O 1
ATOM 804 N N . ASP A 1 103 ? 7.387 -3.382 4.057 1.00 73.06 103 ASP A N 1
ATOM 805 C CA . ASP A 1 103 ? 7.589 -3.728 5.465 1.00 73.06 103 ASP A CA 1
ATOM 806 C C . ASP A 1 103 ? 8.623 -2.822 6.144 1.00 73.06 103 ASP A C 1
ATOM 808 O O . ASP A 1 103 ? 8.397 -2.383 7.268 1.00 73.06 103 ASP A O 1
ATOM 812 N N . LYS A 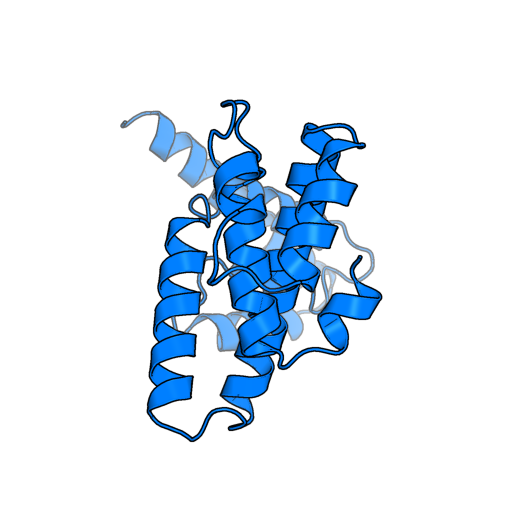1 104 ? 9.701 -2.432 5.448 1.00 70.75 104 LYS A N 1
ATOM 813 C CA . LYS A 1 104 ? 10.669 -1.434 5.950 1.00 70.75 104 LYS A CA 1
ATOM 814 C C . LYS A 1 104 ? 10.041 -0.056 6.183 1.00 70.75 104 LYS A C 1
ATOM 816 O O . LYS A 1 104 ? 10.433 0.650 7.110 1.00 70.75 104 LYS A O 1
ATOM 821 N N . HIS A 1 105 ? 9.083 0.341 5.344 1.00 61.19 105 HIS A N 1
ATOM 822 C CA . HIS A 1 105 ? 8.346 1.599 5.491 1.00 61.19 105 HIS A CA 1
ATOM 823 C C . HIS A 1 105 ? 7.116 1.469 6.391 1.00 61.19 105 HIS A C 1
ATOM 825 O O . HIS A 1 105 ? 6.539 2.481 6.806 1.00 61.19 105 HIS A O 1
ATOM 831 N N . ARG A 1 106 ? 6.688 0.249 6.716 1.00 56.03 106 ARG A N 1
ATOM 832 C CA . ARG A 1 106 ? 5.680 -0.024 7.728 1.00 56.03 106 ARG A CA 1
ATOM 833 C C . ARG A 1 106 ? 6.332 0.203 9.083 1.00 56.03 106 ARG A C 1
ATOM 835 O O . ARG A 1 106 ? 7.048 -0.648 9.594 1.00 56.03 106 ARG A O 1
ATOM 842 N N . SER A 1 107 ? 6.076 1.372 9.680 1.00 50.03 107 SER A N 1
ATOM 843 C CA . SER A 1 107 ? 6.245 1.542 11.123 1.00 50.03 107 SER A CA 1
ATOM 844 C C . SER A 1 107 ? 5.613 0.313 11.758 1.00 50.03 107 SER A C 1
ATOM 846 O O . SER A 1 107 ? 4.442 0.041 11.462 1.00 50.03 107 SER A O 1
ATOM 848 N N . ALA A 1 108 ? 6.411 -0.463 12.506 1.00 46.62 108 ALA A N 1
ATOM 849 C CA . ALA A 1 108 ? 5.970 -1.720 13.092 1.00 46.62 108 ALA A CA 1
ATOM 850 C C . ALA A 1 108 ? 4.553 -1.506 13.624 1.00 46.62 108 ALA A C 1
ATOM 852 O O . ALA A 1 108 ? 4.349 -0.527 14.353 1.00 46.62 108 ALA A O 1
ATOM 853 N N . PRO A 1 109 ? 3.568 -2.299 13.176 1.00 52.06 109 PRO A N 1
ATOM 854 C CA . PRO A 1 109 ? 2.175 -2.029 13.470 1.00 52.06 109 PRO A CA 1
ATOM 855 C C . PRO A 1 109 ? 2.037 -1.811 14.966 1.00 52.06 109 PRO A C 1
ATOM 857 O O . PRO A 1 109 ? 2.307 -2.713 15.763 1.00 52.06 109 PRO A O 1
ATOM 860 N N . SER A 1 110 ? 1.724 -0.571 15.345 1.00 56.34 110 SER A N 1
ATOM 861 C CA . SER A 1 110 ? 1.749 -0.203 16.749 1.00 56.34 110 SER A CA 1
ATOM 862 C C . SER A 1 110 ? 0.712 -1.084 17.433 1.00 56.34 110 SER A C 1
ATOM 864 O O . SER A 1 110 ? -0.453 -1.125 17.029 1.00 56.34 110 SER A O 1
ATOM 866 N N . ARG A 1 111 ? 1.145 -1.863 18.427 1.00 56.00 111 ARG A N 1
ATOM 867 C CA . ARG A 1 111 ? 0.241 -2.740 19.181 1.00 56.00 111 ARG A CA 1
ATOM 868 C C . ARG A 1 111 ? -0.918 -1.937 19.779 1.00 56.00 111 ARG A C 1
ATOM 870 O O . ARG A 1 111 ? -2.026 -2.454 19.859 1.00 56.00 111 ARG A O 1
ATOM 877 N N . ALA A 1 112 ? -0.686 -0.656 20.080 1.00 56.75 112 ALA A N 1
ATOM 878 C CA . ALA A 1 112 ? -1.714 0.308 20.453 1.00 56.75 112 ALA A CA 1
ATOM 879 C C . ALA A 1 112 ? -2.721 0.578 19.318 1.00 56.75 112 ALA A C 1
ATOM 881 O O . ALA A 1 112 ? -3.918 0.457 19.536 1.00 56.75 112 ALA A O 1
ATOM 882 N N . ALA A 1 113 ? -2.273 0.831 18.088 1.00 60.41 113 ALA A N 1
ATOM 883 C CA . ALA A 1 113 ? -3.152 1.050 16.938 1.00 60.41 113 ALA A CA 1
ATOM 884 C C . ALA A 1 113 ? -3.891 -0.233 16.512 1.00 60.41 113 ALA A C 1
ATOM 886 O O . ALA A 1 113 ? -5.021 -0.178 16.031 1.00 60.41 113 ALA A O 1
ATOM 887 N N . ALA A 1 114 ? -3.278 -1.409 16.674 1.00 58.25 114 ALA A N 1
ATOM 888 C CA . ALA A 1 114 ? -3.965 -2.690 16.503 1.00 58.25 114 ALA A CA 1
ATOM 889 C C . ALA A 1 114 ? -5.042 -2.885 17.584 1.00 58.25 114 ALA A C 1
ATOM 891 O O . ALA A 1 114 ? -6.162 -3.292 17.278 1.00 58.25 114 ALA A O 1
ATOM 892 N N . ALA A 1 115 ? -4.737 -2.531 18.835 1.00 62.88 115 ALA A N 1
ATOM 893 C CA . ALA A 1 115 ? -5.690 -2.603 19.930 1.00 62.88 115 ALA A CA 1
ATOM 894 C C . ALA A 1 115 ? -6.866 -1.635 19.774 1.00 62.88 115 ALA A C 1
ATOM 896 O O . ALA A 1 115 ? -8.009 -2.048 19.942 1.00 62.88 115 ALA A O 1
ATOM 897 N N . GLU A 1 116 ? -6.611 -0.380 19.406 1.00 63.16 116 GLU A N 1
ATOM 898 C CA . GLU A 1 116 ? -7.650 0.619 19.140 1.00 63.16 116 GLU A CA 1
ATOM 899 C C . GLU A 1 116 ? -8.613 0.145 18.049 1.00 63.16 116 GLU A C 1
ATOM 901 O O . GLU A 1 116 ? -9.827 0.263 18.199 1.00 63.16 116 GLU A O 1
ATOM 906 N N . ARG A 1 117 ? -8.094 -0.485 16.989 1.00 66.50 117 ARG A N 1
ATOM 907 C CA . ARG A 1 117 ? -8.922 -1.061 15.920 1.00 66.50 117 ARG A CA 1
ATOM 908 C C . ARG A 1 117 ? -9.748 -2.257 16.391 1.00 66.50 117 ARG A C 1
ATOM 910 O O . ARG A 1 117 ? -10.909 -2.366 16.009 1.00 66.50 117 ARG A O 1
ATOM 917 N N . LEU A 1 118 ? -9.200 -3.125 17.246 1.00 67.88 118 LEU A N 1
ATOM 918 C CA . LEU A 1 118 ? -9.958 -4.232 17.849 1.00 67.88 118 LEU A CA 1
ATOM 919 C C . LEU A 1 118 ? -11.072 -3.728 18.776 1.00 67.88 118 LEU A C 1
ATOM 921 O O . LEU A 1 118 ? -12.180 -4.266 18.756 1.00 67.88 118 LEU A O 1
ATOM 925 N N . LEU A 1 119 ? -10.800 -2.678 19.554 1.00 67.12 119 LEU A N 1
ATOM 926 C CA . LEU A 1 119 ? -11.791 -2.024 20.410 1.00 67.12 119 LEU A CA 1
ATOM 927 C C . LEU A 1 119 ? -12.885 -1.338 19.578 1.00 67.12 119 LEU A C 1
ATOM 929 O O . LEU A 1 119 ? -14.069 -1.503 19.872 1.00 67.12 119 LEU A O 1
ATOM 933 N N . ALA A 1 120 ? -12.514 -0.650 18.496 1.00 65.88 120 ALA A N 1
ATOM 934 C CA . ALA A 1 120 ? -13.463 -0.049 17.562 1.00 65.88 120 ALA A CA 1
ATOM 935 C C . ALA A 1 120 ? -14.337 -1.109 16.866 1.00 65.88 120 ALA A C 1
ATOM 937 O O . ALA A 1 120 ? -15.555 -0.954 16.790 1.00 65.88 120 ALA A O 1
ATOM 938 N N . ALA A 1 121 ? -13.749 -2.230 16.435 1.00 69.00 121 ALA A N 1
ATOM 939 C CA . ALA A 1 121 ? -14.480 -3.351 15.843 1.00 69.00 121 ALA A CA 1
ATOM 940 C C . ALA A 1 121 ? -15.476 -3.986 16.828 1.00 69.00 121 ALA A C 1
ATOM 942 O O . ALA A 1 121 ? -16.582 -4.358 16.438 1.00 69.00 121 ALA A O 1
ATOM 943 N N . ALA A 1 122 ? -15.122 -4.067 18.116 1.00 67.31 122 ALA A N 1
ATOM 944 C CA . ALA A 1 122 ? -16.036 -4.525 19.160 1.00 67.31 122 ALA A CA 1
ATOM 945 C C . ALA A 1 122 ? -17.246 -3.582 19.322 1.00 67.31 122 ALA A C 1
ATOM 947 O O . ALA A 1 122 ? -18.366 -4.045 19.543 1.00 67.31 122 ALA A O 1
ATOM 948 N N . GLY A 1 123 ? -17.036 -2.270 19.181 1.00 63.44 123 GLY A N 1
ATOM 949 C CA . GLY A 1 123 ? -18.091 -1.254 19.250 1.00 63.44 123 GLY A CA 1
ATOM 950 C C . GLY A 1 123 ? -18.989 -1.160 18.010 1.00 63.44 123 GLY A C 1
ATOM 951 O O . GLY A 1 123 ? -20.023 -0.499 18.068 1.00 63.44 123 GLY A O 1
ATOM 952 N N . SER A 1 124 ? -18.629 -1.816 16.903 1.00 65.56 124 SER A N 1
ATOM 953 C CA . SER A 1 124 ? -19.362 -1.732 15.636 1.00 65.56 124 SER A CA 1
ATOM 954 C C . SER A 1 124 ? -20.726 -2.459 15.687 1.00 65.56 124 SER A C 1
ATOM 956 O O . SER A 1 124 ? -20.835 -3.499 16.358 1.00 65.56 124 SER A O 1
ATOM 958 N N . PRO A 1 125 ? -21.763 -1.978 14.960 1.00 64.25 125 PRO A N 1
ATOM 959 C CA . PRO A 1 125 ? -23.085 -2.619 14.881 1.00 64.25 125 PRO A CA 1
ATOM 960 C C . PRO A 1 125 ? -23.060 -4.067 14.375 1.00 64.25 125 PRO A C 1
ATOM 962 O O . PRO A 1 125 ? -23.966 -4.840 14.658 1.00 64.25 125 PRO A O 1
ATOM 965 N N . ASP A 1 126 ? -22.019 -4.446 13.639 1.00 63.00 126 ASP A N 1
ATOM 966 C CA . ASP A 1 126 ? -21.817 -5.777 13.060 1.00 63.00 126 ASP A CA 1
ATOM 967 C C . ASP A 1 126 ? -20.726 -6.599 13.781 1.00 63.00 126 ASP A C 1
ATOM 969 O O . ASP A 1 126 ? -20.357 -7.692 13.332 1.00 63.00 126 ASP A O 1
ATOM 973 N N . ALA A 1 127 ? -20.195 -6.069 14.891 1.00 63.81 127 ALA A N 1
ATOM 974 C CA . ALA A 1 127 ? -19.043 -6.598 15.618 1.00 63.81 127 ALA A CA 1
ATOM 975 C C . ALA A 1 127 ? -17.844 -6.929 14.699 1.00 63.81 127 ALA A C 1
ATOM 977 O O . ALA A 1 127 ? -17.174 -7.949 14.893 1.00 63.81 127 ALA A O 1
ATOM 978 N N . GLY A 1 128 ? -17.607 -6.092 13.679 1.00 61.12 128 GLY A N 1
ATOM 979 C CA . GLY A 1 128 ? -16.431 -6.155 12.816 1.00 61.12 128 GLY A CA 1
ATOM 980 C C . GLY A 1 128 ? -16.434 -7.342 11.861 1.00 61.12 128 GLY A C 1
ATOM 981 O O . GLY A 1 128 ? -15.442 -8.069 11.797 1.00 61.12 128 GLY A O 1
ATOM 982 N N . ARG A 1 129 ? -17.522 -7.570 11.114 1.00 58.47 129 ARG A N 1
ATOM 983 C CA . ARG A 1 129 ? -17.522 -8.590 10.059 1.00 58.47 129 ARG A CA 1
ATOM 984 C C . ARG A 1 129 ? -16.573 -8.145 8.940 1.00 58.47 129 ARG A C 1
ATOM 986 O O . ARG A 1 129 ? -16.920 -7.353 8.079 1.00 58.47 129 ARG A O 1
ATOM 993 N N . SER A 1 130 ? -15.377 -8.724 8.975 1.00 54.00 130 SER A N 1
ATOM 994 C CA . SER A 1 130 ? -14.374 -8.791 7.907 1.00 54.00 130 SER A CA 1
ATOM 995 C C . SER A 1 130 ? -13.343 -7.662 7.841 1.00 54.00 130 SER A C 1
ATOM 997 O O . SER A 1 130 ? -12.171 -7.961 8.060 1.00 54.00 130 SER A O 1
ATOM 999 N N . ASP A 1 131 ? -13.701 -6.399 7.613 1.00 52.81 131 ASP A N 1
ATOM 1000 C CA . ASP A 1 131 ? -12.678 -5.415 7.190 1.00 52.81 131 ASP A CA 1
ATOM 1001 C C . ASP A 1 131 ? -11.815 -4.893 8.351 1.00 52.81 131 ASP A C 1
ATOM 1003 O O . ASP A 1 131 ? -10.584 -4.900 8.288 1.00 52.81 131 ASP A O 1
ATOM 1007 N N . ALA A 1 132 ? -12.444 -4.532 9.473 1.00 52.56 132 ALA A N 1
ATOM 1008 C CA . ALA A 1 132 ? -11.728 -4.075 10.668 1.00 52.56 132 ALA A CA 1
ATOM 1009 C C . ALA A 1 132 ? -10.891 -5.194 11.318 1.00 52.56 132 ALA A C 1
ATOM 1011 O O . ALA A 1 132 ? -9.832 -4.938 11.891 1.00 52.56 132 ALA A O 1
ATOM 1012 N N . LEU A 1 133 ? -11.356 -6.442 11.206 1.00 55.50 133 LEU A N 1
ATOM 1013 C CA . LEU A 1 133 ? -10.671 -7.634 11.706 1.00 55.50 133 LEU A CA 1
ATOM 1014 C C . LEU A 1 133 ? -9.467 -8.008 10.829 1.00 55.50 133 LEU A C 1
ATOM 1016 O O . LEU A 1 133 ? -8.403 -8.328 11.358 1.00 55.50 133 LEU A O 1
ATOM 1020 N N . ALA A 1 134 ? -9.615 -7.936 9.503 1.00 56.94 134 ALA A N 1
ATOM 1021 C CA . ALA A 1 134 ? -8.529 -8.194 8.564 1.00 56.94 134 ALA A CA 1
ATOM 1022 C C . ALA A 1 134 ? -7.383 -7.186 8.730 1.00 56.94 134 ALA A C 1
ATOM 1024 O O . ALA A 1 134 ? -6.222 -7.592 8.752 1.00 56.94 134 ALA A O 1
ATOM 1025 N N . GLU A 1 135 ? -7.698 -5.903 8.924 1.00 52.03 135 GLU A N 1
ATOM 1026 C CA . GLU A 1 135 ? -6.703 -4.850 9.157 1.00 52.03 135 GLU A CA 1
ATOM 1027 C C . GLU A 1 135 ? -6.067 -4.914 10.553 1.00 52.03 135 GLU A C 1
ATOM 1029 O O . GLU A 1 135 ? -4.857 -4.738 10.695 1.00 52.03 135 GLU A O 1
ATOM 1034 N N . ALA A 1 136 ? -6.836 -5.228 11.601 1.00 53.09 136 ALA A N 1
ATOM 1035 C CA . ALA A 1 136 ? -6.296 -5.347 12.957 1.00 53.09 136 ALA A CA 1
ATOM 1036 C C . ALA A 1 136 ? -5.334 -6.535 13.135 1.00 53.09 136 ALA A C 1
ATOM 1038 O O . ALA A 1 136 ? -4.429 -6.470 13.968 1.00 53.09 136 ALA A O 1
ATOM 1039 N N . LEU A 1 137 ? -5.521 -7.613 12.364 1.00 55.22 137 LEU A N 1
ATOM 1040 C CA . LEU A 1 137 ? -4.694 -8.825 12.421 1.00 55.22 137 LEU A CA 1
ATOM 1041 C C . LEU A 1 137 ? -3.662 -8.907 11.283 1.00 55.22 137 LEU A C 1
ATOM 1043 O O . LEU A 1 137 ? -2.802 -9.784 11.300 1.00 55.22 137 LEU A O 1
ATOM 1047 N N . ARG A 1 138 ? -3.676 -7.950 10.345 1.00 52.97 138 ARG A N 1
ATOM 1048 C CA . ARG A 1 138 ? -2.626 -7.717 9.339 1.00 52.97 138 ARG A CA 1
ATOM 1049 C C . ARG A 1 138 ? -1.193 -7.685 9.911 1.00 52.97 138 ARG A C 1
ATOM 1051 O O . ARG A 1 138 ? -0.308 -8.220 9.252 1.00 52.97 138 ARG A O 1
ATOM 1058 N N . PRO A 1 139 ? -0.943 -7.172 11.134 1.00 50.03 139 PRO A N 1
ATOM 1059 C CA . PRO A 1 139 ? 0.347 -7.272 11.828 1.00 50.03 139 PRO A CA 1
ATOM 1060 C C . PRO A 1 139 ? 0.850 -8.692 12.100 1.00 50.03 139 PRO A C 1
ATOM 1062 O O . PRO A 1 139 ? 2.035 -8.883 12.339 1.00 50.03 139 PRO A O 1
ATOM 1065 N N . MET A 1 140 ? -0.057 -9.670 12.122 1.00 50.53 140 MET A N 1
ATOM 1066 C CA . MET A 1 140 ? 0.215 -11.069 12.456 1.00 50.53 140 MET A CA 1
ATOM 1067 C C . MET A 1 140 ? 0.226 -11.973 11.213 1.00 50.53 140 MET A C 1
ATOM 1069 O O . MET A 1 140 ? 0.337 -13.185 11.349 1.00 50.53 140 MET A O 1
ATOM 1073 N N . ARG A 1 141 ? 0.150 -11.407 9.994 1.00 50.44 141 ARG A N 1
ATOM 1074 C CA . ARG A 1 141 ? 0.084 -12.127 8.699 1.00 50.44 141 ARG A CA 1
ATOM 1075 C C . ARG A 1 141 ? 1.318 -12.984 8.334 1.00 50.44 141 ARG A C 1
ATOM 1077 O O . ARG A 1 141 ? 1.387 -13.456 7.207 1.00 50.44 141 ARG A O 1
ATOM 1084 N N . GLY A 1 142 ? 2.255 -13.208 9.254 1.00 45.41 142 GLY A N 1
ATOM 1085 C CA . GLY A 1 142 ? 3.341 -14.188 9.105 1.00 45.41 142 GLY A CA 1
ATOM 1086 C C . GLY A 1 142 ? 3.057 -15.545 9.760 1.00 45.41 142 GLY A C 1
ATOM 1087 O O . GLY A 1 142 ? 3.916 -16.417 9.722 1.00 45.41 142 GLY A O 1
ATOM 1088 N N . ASP A 1 143 ? 1.892 -15.712 10.389 1.00 48.31 143 ASP A N 1
ATOM 1089 C CA . ASP A 1 143 ? 1.550 -16.886 11.188 1.00 48.31 143 ASP A CA 1
ATOM 1090 C C . ASP A 1 143 ? 0.310 -17.571 10.578 1.00 48.31 143 ASP A C 1
ATOM 1092 O O . ASP A 1 143 ? -0.785 -16.997 10.553 1.00 48.31 143 ASP A O 1
ATOM 1096 N N . ASP A 1 144 ? 0.457 -18.803 10.075 1.00 53.03 144 ASP A N 1
ATOM 1097 C CA . ASP A 1 144 ? -0.617 -19.599 9.436 1.00 53.03 144 ASP A CA 1
ATOM 1098 C C . ASP A 1 144 ? -1.844 -19.820 10.356 1.00 53.03 144 ASP A C 1
ATOM 1100 O O . ASP A 1 144 ? -2.915 -20.262 9.932 1.00 53.03 144 ASP A O 1
ATOM 1104 N N . SER A 1 145 ? -1.715 -19.463 11.635 1.00 53.31 145 SER A N 1
ATOM 1105 C CA . SER A 1 145 ? -2.742 -19.516 12.674 1.00 53.31 145 SER A CA 1
ATOM 1106 C C . SER A 1 145 ? -3.813 -18.410 12.589 1.00 53.31 145 SER A C 1
ATOM 1108 O O . SER A 1 145 ? -4.884 -18.544 13.194 1.00 53.31 145 SER A O 1
ATOM 1110 N N . VAL A 1 146 ? -3.589 -17.333 11.821 1.00 55.12 146 VAL A N 1
ATOM 1111 C CA . VAL A 1 146 ? -4.481 -16.152 11.801 1.00 55.12 146 VAL A CA 1
ATOM 1112 C C . VAL A 1 146 ? -5.796 -16.403 11.060 1.00 55.12 146 VAL A C 1
ATOM 1114 O O . VAL A 1 146 ? -6.854 -15.942 11.496 1.00 55.12 146 VAL A O 1
ATOM 1117 N N . VAL A 1 147 ? -5.770 -17.162 9.963 1.00 54.50 147 VAL A N 1
ATOM 1118 C CA . VAL A 1 147 ? -6.976 -17.464 9.170 1.00 54.50 147 VAL A CA 1
ATOM 1119 C C . VAL A 1 147 ? -7.967 -18.346 9.953 1.00 54.50 147 VAL A C 1
ATOM 1121 O O . VAL A 1 147 ? -9.146 -17.984 10.026 1.00 54.50 147 VAL A O 1
ATOM 1124 N N . PRO A 1 148 ? -7.540 -19.433 10.628 1.00 58.31 148 PRO A N 1
ATOM 1125 C CA . PRO A 1 148 ? -8.407 -20.188 11.535 1.00 58.31 148 PRO A CA 1
ATOM 1126 C C . PRO A 1 148 ? -8.970 -19.349 12.690 1.00 58.31 148 PRO A C 1
ATOM 1128 O O . PRO A 1 148 ? -10.143 -19.494 13.040 1.00 58.31 148 PRO A O 1
ATOM 1131 N N . ALA A 1 149 ? -8.174 -18.440 13.264 1.00 61.12 149 ALA A N 1
ATOM 1132 C CA . ALA A 1 149 ? -8.623 -17.561 14.345 1.00 61.12 149 ALA A CA 1
ATOM 1133 C C . ALA A 1 149 ? -9.711 -16.573 13.881 1.00 61.12 149 ALA A C 1
ATOM 1135 O O . ALA A 1 149 ? -10.696 -16.359 14.593 1.00 61.12 149 ALA A O 1
ATOM 1136 N N . LEU A 1 150 ? -9.573 -16.025 12.669 1.00 58.41 150 LEU A N 1
ATOM 1137 C CA . LEU A 1 150 ? -10.570 -15.168 12.019 1.00 58.41 150 LEU A CA 1
ATOM 1138 C C . LEU A 1 150 ? -11.883 -15.908 11.746 1.00 58.41 150 LEU A C 1
ATOM 1140 O O . LEU A 1 150 ? -12.959 -15.394 12.060 1.00 58.41 150 LEU A O 1
ATOM 1144 N N . LEU A 1 151 ? -11.798 -17.131 11.218 1.00 60.94 151 LEU A N 1
ATOM 1145 C CA . LEU A 1 151 ? -12.964 -17.985 10.980 1.00 60.94 151 LEU A CA 1
ATOM 1146 C C . LEU A 1 151 ? -13.665 -18.351 12.297 1.00 60.94 151 LEU A C 1
ATOM 1148 O O . LEU A 1 151 ? -14.891 -18.271 12.387 1.00 60.94 151 LEU A O 1
ATOM 1152 N N . GLY A 1 152 ? -12.894 -18.664 13.343 1.00 67.25 152 GLY A N 1
ATOM 1153 C CA . GLY A 1 152 ? -13.414 -18.928 14.685 1.00 67.25 152 GLY A CA 1
ATOM 1154 C C . GLY A 1 152 ? -14.134 -17.722 15.299 1.00 67.25 152 GLY A C 1
ATOM 1155 O O . GLY A 1 152 ? -15.209 -17.878 15.873 1.00 67.25 152 GLY A O 1
ATOM 1156 N N . LEU A 1 153 ? -13.597 -16.508 15.136 1.00 67.94 153 LEU A N 1
ATOM 1157 C CA . LEU A 1 153 ? -14.227 -15.258 15.588 1.00 67.94 153 LEU A CA 1
ATOM 1158 C C . LEU A 1 153 ? -15.514 -14.937 14.819 1.00 67.94 153 LEU A C 1
ATOM 1160 O O . LEU A 1 153 ? -16.523 -14.560 15.425 1.00 67.94 153 LEU A O 1
ATOM 1164 N N . ALA A 1 154 ? -15.503 -15.113 13.497 1.00 65.06 154 ALA A N 1
ATOM 1165 C CA . ALA A 1 154 ? -16.665 -14.883 12.645 1.00 65.06 154 ALA A CA 1
ATOM 1166 C C . ALA A 1 154 ? -17.814 -15.867 12.938 1.00 65.06 154 ALA A C 1
ATOM 1168 O O . ALA A 1 154 ? -18.982 -15.492 12.819 1.00 65.06 154 ALA A O 1
ATOM 1169 N N . ALA A 1 155 ? -17.497 -17.088 13.382 1.00 69.88 155 ALA A N 1
ATOM 1170 C CA . ALA A 1 155 ? -18.474 -18.107 13.763 1.00 69.88 155 ALA A CA 1
ATOM 1171 C C . ALA A 1 155 ? -19.154 -17.853 15.127 1.00 69.88 155 ALA A C 1
ATOM 1173 O O . ALA A 1 155 ? -20.177 -18.468 15.429 1.00 69.88 155 ALA A O 1
ATOM 1174 N N . LEU A 1 156 ? -18.626 -16.950 15.964 1.00 73.75 156 LEU A N 1
ATOM 1175 C CA . LEU A 1 156 ? -19.228 -16.639 17.265 1.00 73.75 156 LEU A CA 1
ATOM 1176 C C . LEU A 1 156 ? -20.501 -15.782 17.124 1.00 73.75 156 LEU A C 1
ATOM 1178 O O . LEU A 1 156 ? -20.539 -14.891 16.270 1.00 73.75 156 LEU A O 1
ATOM 1182 N N . PRO A 1 157 ? -21.503 -15.955 18.013 1.00 77.50 157 PRO A N 1
ATOM 1183 C CA . PRO A 1 157 ? -22.602 -15.003 18.171 1.00 77.50 157 PRO A CA 1
ATOM 1184 C C . PRO A 1 157 ? -22.082 -13.596 18.487 1.00 77.50 157 PRO A C 1
ATOM 1186 O O . PRO A 1 157 ? -21.081 -13.452 19.193 1.00 77.50 157 PRO A O 1
ATOM 1189 N N . GLU A 1 158 ? -22.790 -12.563 18.029 1.00 72.19 158 GLU A N 1
ATOM 1190 C CA . GLU A 1 158 ? -22.359 -11.157 18.100 1.00 72.19 158 GLU A CA 1
ATOM 1191 C C . GLU A 1 158 ? -21.883 -10.734 19.501 1.00 72.19 158 GLU A C 1
ATOM 1193 O O . GLU A 1 158 ? -20.780 -10.210 19.648 1.00 72.19 158 GLU A O 1
ATOM 1198 N N . GLY A 1 159 ? -22.653 -11.048 20.551 1.00 71.31 159 GLY A N 1
ATOM 1199 C CA . GLY A 1 159 ? -22.283 -10.710 21.930 1.00 71.31 159 GLY A CA 1
ATOM 1200 C C . GLY A 1 159 ? -20.968 -11.354 22.393 1.00 71.31 159 GLY A C 1
ATOM 1201 O O . GLY A 1 159 ? -20.160 -10.709 23.060 1.00 71.31 159 GLY A O 1
ATOM 1202 N N . LYS A 1 160 ? -20.700 -12.604 21.986 1.00 75.88 160 LYS A N 1
ATOM 1203 C CA . LYS A 1 160 ? -19.442 -13.305 22.302 1.00 75.88 160 LYS A CA 1
ATOM 1204 C C . LYS A 1 160 ? -18.276 -12.773 21.471 1.00 75.88 160 LYS A C 1
ATOM 1206 O O . LYS A 1 160 ? -17.165 -12.663 21.986 1.00 75.88 160 LYS A O 1
ATOM 1211 N N . ARG A 1 161 ? -18.531 -12.413 20.211 1.00 72.69 161 ARG A N 1
ATOM 1212 C CA . ARG A 1 161 ? -17.538 -11.809 19.316 1.00 72.69 161 ARG A CA 1
ATOM 1213 C C . ARG A 1 161 ? -17.073 -10.457 19.853 1.00 72.69 161 ARG A C 1
ATOM 1215 O O . ARG A 1 161 ? -15.875 -10.256 20.017 1.00 72.69 161 ARG A O 1
ATOM 1222 N N . ARG A 1 162 ? -18.013 -9.592 20.243 1.00 74.75 162 ARG A N 1
ATOM 1223 C CA . ARG A 1 162 ? -17.752 -8.289 20.872 1.00 74.75 162 ARG A CA 1
A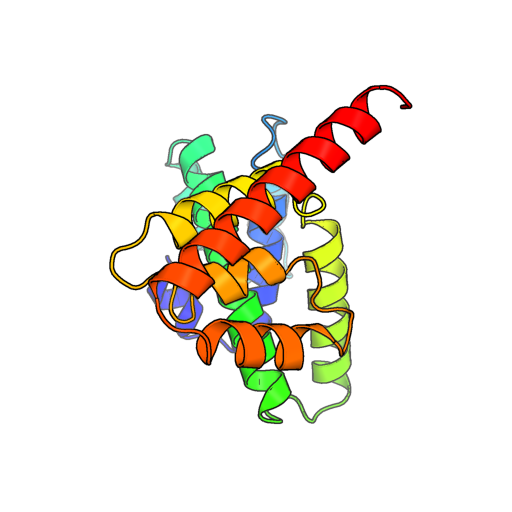TOM 1224 C C . ARG A 1 162 ? -16.889 -8.420 22.128 1.00 74.75 162 ARG A C 1
ATOM 1226 O O . ARG A 1 162 ? -15.854 -7.769 22.227 1.00 74.75 162 ARG A O 1
ATOM 1233 N N . ALA A 1 163 ? -17.261 -9.314 23.047 1.00 75.12 163 ALA A N 1
ATOM 1234 C CA . ALA A 1 163 ? -16.485 -9.560 24.264 1.00 75.12 163 ALA A CA 1
ATOM 1235 C C . ALA A 1 163 ? -15.059 -10.060 23.966 1.00 75.12 163 ALA A C 1
ATOM 1237 O O . ALA A 1 163 ? -14.102 -9.647 24.623 1.00 75.12 163 ALA A O 1
ATOM 1238 N N . ARG A 1 164 ? -14.898 -10.926 22.956 1.00 75.56 164 ARG A N 1
ATOM 1239 C CA . ARG A 1 164 ? -13.590 -11.474 22.578 1.00 75.56 164 ARG A CA 1
ATOM 1240 C C . ARG A 1 164 ? -12.687 -10.425 21.929 1.00 75.56 164 ARG A C 1
ATOM 1242 O O . ARG A 1 164 ? -11.533 -10.318 22.332 1.00 75.56 164 ARG A O 1
ATOM 1249 N N . LEU A 1 165 ? -13.218 -9.628 21.000 1.00 72.00 165 LEU A N 1
ATOM 1250 C CA . LEU A 1 165 ? -12.507 -8.506 20.375 1.00 72.00 165 LEU A CA 1
ATOM 1251 C C . LEU A 1 165 ? -12.072 -7.471 21.416 1.00 72.00 165 LEU A C 1
ATOM 1253 O O . LEU A 1 165 ? -10.915 -7.056 21.430 1.00 72.00 165 LEU A O 1
ATOM 1257 N N . HIS A 1 166 ? -12.971 -7.127 22.340 1.00 74.31 166 HIS A N 1
ATOM 1258 C CA . HIS A 1 166 ? -12.672 -6.201 23.425 1.00 74.31 166 HIS A CA 1
ATOM 1259 C C . HIS A 1 166 ? -11.555 -6.730 24.339 1.00 74.31 166 HIS A C 1
ATOM 1261 O O . HIS A 1 166 ? -10.607 -6.014 24.650 1.00 74.31 166 HIS A O 1
ATOM 1267 N N . GLY A 1 167 ? -11.619 -8.009 24.730 1.00 76.12 167 GLY A N 1
ATOM 1268 C CA . GLY A 1 167 ? -10.568 -8.650 25.523 1.00 76.12 167 GLY A CA 1
ATOM 1269 C C . GLY A 1 167 ? -9.210 -8.682 24.813 1.00 76.12 167 GLY A C 1
ATOM 1270 O O . GLY A 1 167 ? -8.187 -8.425 25.443 1.00 76.12 167 GLY A O 1
ATOM 1271 N N . MET A 1 168 ? -9.193 -8.941 23.501 1.00 72.06 168 MET A N 1
ATOM 1272 C CA . MET A 1 168 ? -7.967 -8.918 22.693 1.00 72.06 168 MET A CA 1
ATOM 1273 C C . MET A 1 168 ? -7.365 -7.512 22.603 1.00 72.06 168 MET A C 1
ATOM 1275 O O . MET A 1 168 ? -6.161 -7.361 22.802 1.00 72.06 168 MET A O 1
ATOM 1279 N N . GLY A 1 169 ? -8.189 -6.485 22.369 1.00 68.38 169 GLY A N 1
ATOM 1280 C CA . GLY A 1 169 ? -7.741 -5.090 22.370 1.00 68.38 169 GLY A CA 1
ATOM 1281 C C . GLY A 1 169 ? -7.123 -4.686 23.712 1.00 68.38 169 GLY A C 1
ATOM 1282 O O . GLY A 1 169 ? -6.008 -4.173 23.755 1.00 68.38 169 GLY A O 1
ATOM 1283 N N . MET A 1 170 ? -7.781 -5.018 24.825 1.00 73.31 170 MET A N 1
ATOM 1284 C CA . MET A 1 170 ? -7.253 -4.734 26.166 1.00 73.31 170 MET A CA 1
ATOM 1285 C C . MET A 1 170 ? -5.945 -5.482 26.469 1.00 73.31 170 MET A C 1
ATOM 1287 O O . MET A 1 170 ? -5.030 -4.901 27.052 1.00 73.31 170 MET A O 1
ATOM 1291 N N . ALA A 1 171 ? -5.816 -6.746 26.052 1.00 70.50 171 ALA A N 1
ATOM 1292 C CA . ALA A 1 171 ? -4.586 -7.523 26.234 1.00 70.50 171 ALA A CA 1
ATOM 1293 C C . ALA A 1 171 ? -3.406 -6.953 25.424 1.00 70.50 171 ALA A C 1
ATOM 1295 O O . ALA A 1 171 ? -2.272 -6.899 25.911 1.00 70.50 171 ALA A O 1
ATOM 1296 N N . LEU A 1 172 ? -3.671 -6.482 24.203 1.00 65.50 172 LEU A N 1
ATOM 1297 C CA . LEU A 1 172 ? -2.680 -5.795 23.375 1.00 65.50 172 LEU A CA 1
ATOM 1298 C C . LEU A 1 172 ? -2.260 -4.452 23.987 1.00 65.50 172 LEU A C 1
ATOM 1300 O O . LEU A 1 172 ? -1.066 -4.163 24.022 1.00 65.50 172 LEU A O 1
ATOM 1304 N N . LEU A 1 173 ? -3.184 -3.665 24.547 1.00 67.88 173 LEU A N 1
ATOM 1305 C CA . LEU A 1 173 ? -2.831 -2.436 25.275 1.00 67.88 173 LEU A CA 1
ATOM 1306 C C . LEU A 1 173 ? -1.967 -2.725 26.507 1.00 67.88 173 LEU A C 1
ATOM 1308 O O . LEU A 1 173 ? -0.942 -2.075 26.699 1.00 67.88 173 LEU A O 1
ATOM 1312 N N . ALA A 1 174 ? -2.329 -3.732 27.304 1.00 71.31 174 ALA A N 1
ATOM 1313 C CA . ALA A 1 174 ? -1.582 -4.100 28.506 1.00 71.31 174 ALA A CA 1
ATOM 1314 C C . ALA A 1 174 ? -0.143 -4.548 28.187 1.00 71.31 174 ALA A C 1
ATOM 1316 O O . ALA A 1 174 ? 0.812 -4.111 28.826 1.00 71.31 174 ALA A O 1
ATOM 1317 N N . THR A 1 175 ? 0.035 -5.366 27.147 1.00 62.16 175 THR A N 1
ATOM 1318 C CA . THR A 1 175 ? 1.369 -5.806 26.696 1.00 62.16 175 THR A CA 1
ATOM 1319 C C . THR A 1 175 ? 2.178 -4.689 26.034 1.00 62.16 175 THR A C 1
ATOM 1321 O O . THR A 1 175 ? 3.407 -4.710 26.097 1.00 62.16 175 THR A O 1
ATOM 1324 N N . SER A 1 176 ? 1.518 -3.692 25.437 1.00 57.31 176 SER A N 1
ATOM 1325 C CA . SER A 1 176 ? 2.170 -2.476 24.927 1.00 57.31 176 SER A CA 1
ATOM 1326 C C . SER A 1 176 ? 2.703 -1.604 26.065 1.00 57.31 176 SER A C 1
ATOM 1328 O O . SER A 1 176 ? 3.830 -1.121 25.992 1.00 57.31 176 SER A O 1
ATOM 1330 N N . ALA A 1 177 ? 1.921 -1.453 27.139 1.00 55.00 177 ALA A N 1
ATOM 1331 C CA . ALA A 1 177 ? 2.299 -0.679 28.318 1.00 55.00 177 ALA A CA 1
ATOM 1332 C C . ALA A 1 177 ? 3.478 -1.309 29.086 1.00 55.00 177 ALA A C 1
ATOM 1334 O O . ALA A 1 177 ? 4.376 -0.591 29.516 1.00 55.00 177 ALA A O 1
ATOM 1335 N N . SER A 1 178 ? 3.535 -2.642 29.201 1.00 52.41 178 SER A N 1
ATOM 1336 C CA . SER A 1 178 ? 4.686 -3.332 29.813 1.00 52.41 178 SER A CA 1
ATOM 1337 C C . SER A 1 178 ? 5.960 -3.300 28.961 1.00 52.41 178 SER A C 1
ATOM 1339 O O . SER A 1 178 ? 7.052 -3.346 29.517 1.00 52.41 178 SER A O 1
ATOM 1341 N N . GLY A 1 179 ? 5.852 -3.209 27.632 1.00 42.59 179 GLY A N 1
ATOM 1342 C CA . GLY A 1 179 ? 7.016 -3.086 26.746 1.00 42.59 179 GLY A CA 1
ATOM 1343 C C . GLY A 1 179 ? 7.716 -1.725 26.839 1.00 42.59 179 GLY A C 1
ATOM 1344 O O . GLY A 1 179 ? 8.928 -1.658 26.679 1.00 42.59 179 GLY A O 1
ATOM 1345 N N . ALA A 1 180 ? 6.974 -0.659 27.156 1.00 41.88 180 ALA A N 1
ATOM 1346 C CA . ALA A 1 180 ? 7.507 0.698 27.303 1.00 41.88 180 ALA A CA 1
ATOM 1347 C C . ALA A 1 180 ? 8.269 0.939 28.623 1.00 41.88 180 ALA A C 1
ATOM 1349 O O . ALA A 1 180 ? 8.956 1.945 28.750 1.00 41.88 180 ALA A O 1
ATOM 1350 N N . LEU A 1 181 ? 8.150 0.036 29.605 1.00 36.97 181 LEU A N 1
ATOM 1351 C CA . LEU A 1 181 ? 8.834 0.135 30.903 1.00 36.97 181 LEU A CA 1
ATOM 1352 C C . LEU A 1 181 ? 10.184 -0.608 30.946 1.00 36.97 181 LEU A C 1
ATOM 1354 O O . LEU A 1 181 ? 10.913 -0.461 31.921 1.00 36.97 181 LEU A O 1
ATOM 1358 N N . ASN A 1 182 ? 10.517 -1.387 29.910 1.00 36.59 182 ASN A N 1
ATOM 1359 C CA . ASN A 1 182 ? 11.733 -2.213 29.834 1.00 36.59 182 ASN A CA 1
ATOM 1360 C C . ASN A 1 182 ? 12.642 -1.857 28.634 1.00 36.59 182 ASN A C 1
ATOM 1362 O O . ASN A 1 182 ? 13.448 -2.694 28.223 1.00 36.59 182 ASN A O 1
ATOM 1366 N N . GLY A 1 183 ? 12.484 -0.667 28.044 1.00 31.39 183 GLY A N 1
ATOM 1367 C CA . GLY A 1 183 ? 13.266 -0.178 26.899 1.00 31.39 183 GLY A CA 1
ATOM 1368 C C . GLY A 1 183 ? 14.092 1.049 27.240 1.00 31.39 183 GLY A C 1
ATOM 1369 O O . GLY A 1 183 ? 13.542 1.933 27.932 1.00 31.39 183 GLY A O 1
#

Organism: NCBI:txid2202148

pLDDT: mean 71.22, std 13.75, range [31.39, 93.81]

Foldseek 3Di:
DLVVLVVDDLLVSLVLLLLQCQCQPLPPDHRPCLVVLCPDPPRDPVSNVLSVVLVVDDSNVSNVVSLVSNVVSLVVLVVCVVVPVQVDPVSVVSNVVSVVSVVVSPPQCQLLVLLVLLLVLLVDPQSNPPDSLCVSCVSVVVDPVSVVVSVVLNPDDSVVSSVVSNVSSVVSVVVSVVVVVPD

Secondary structure (DSSP, 8-state):
-HHHHTTS-HHHHHHHHHHHHHHS-SSSSPPTTHHHHHH-TTS-HHHHHHHHHHTTS-HHHHHHHHHHHHHHHHHHHHHHHHTT---SHHHHHHHHHHHHHHHHHS----HHHHHHHHHHHHHSTTS--SHHHHHHHGGGTTSTTHHHHHHHHHTS-HHHHHHHHHHHHHHHHHHHHHHTT--